Protein AF-A0A9E2PRX0-F1 (afdb_monomer_lite)

pLDDT: mean 79.44, std 22.35, range [35.25, 98.38]

Secondary structure (DSSP, 8-state):
-----------------------------PPP-EEEEEEEEEEEE-S--SS--TT-EEEEETTEE-TTS-S-S---HHHHHHHHHHHHHHHHS-TT-EEEEE-TTTTSEEEEEEEEEEEESS-SS--GGG-

Sequence (131 aa):
MAATGVAATAMGSNVLFGQDGSKQDKGIKRRPNMYSVVRITVKEIREYCPFYKSGDTFFIRQQCFDPTTATPKQFCMHSLNDIYETYMKVRKGPVGNKNIVGCIDKGIVQFEIQRLPDEEGPGWNRSPADH

Structure (mmCIF, N/CA/C/O backbone):
data_AF-A0A9E2PRX0-F1
#
_entry.id   AF-A0A9E2PRX0-F1
#
loop_
_atom_site.group_PDB
_atom_site.id
_atom_site.type_symbol
_atom_site.label_atom_id
_atom_site.label_alt_id
_atom_site.label_comp_id
_atom_site.label_asym_id
_atom_site.label_entity_id
_atom_site.label_seq_id
_atom_site.pdbx_PDB_ins_code
_atom_site.Cartn_x
_atom_site.Cartn_y
_atom_site.Cartn_z
_atom_site.occupancy
_atom_site.B_iso_or_equiv
_atom_site.auth_seq_id
_atom_site.auth_comp_id
_atom_site.auth_asym_id
_atom_site.auth_atom_id
_atom_site.pdbx_PDB_model_num
ATOM 1 N N . MET A 1 1 ? 91.200 -24.045 10.042 1.00 38.91 1 MET A N 1
ATOM 2 C CA . MET A 1 1 ? 90.890 -22.979 9.062 1.00 38.91 1 MET A CA 1
ATOM 3 C C . MET A 1 1 ? 89.444 -22.569 9.333 1.00 38.91 1 MET A C 1
ATOM 5 O O . MET A 1 1 ? 88.610 -23.458 9.353 1.00 38.91 1 MET A O 1
ATOM 9 N N . ALA A 1 2 ? 89.184 -21.412 9.956 1.00 36.44 2 ALA A N 1
ATOM 10 C CA . ALA A 1 2 ? 88.859 -20.131 9.292 1.00 36.44 2 ALA A CA 1
ATOM 11 C C . ALA A 1 2 ? 87.655 -20.285 8.325 1.00 36.44 2 ALA A C 1
ATOM 13 O O . ALA A 1 2 ? 87.706 -21.159 7.476 1.00 36.44 2 ALA A O 1
ATOM 14 N N . ALA A 1 3 ? 86.563 -19.517 8.356 1.00 38.53 3 ALA A N 1
ATOM 15 C CA . ALA A 1 3 ? 86.321 -18.204 8.938 1.00 38.53 3 ALA A CA 1
ATOM 16 C C . ALA A 1 3 ? 84.803 -17.917 9.102 1.00 38.53 3 ALA A C 1
ATOM 18 O O . ALA A 1 3 ? 83.963 -18.544 8.466 1.00 38.53 3 ALA A O 1
ATOM 19 N N . THR A 1 4 ? 84.526 -16.949 9.978 1.00 41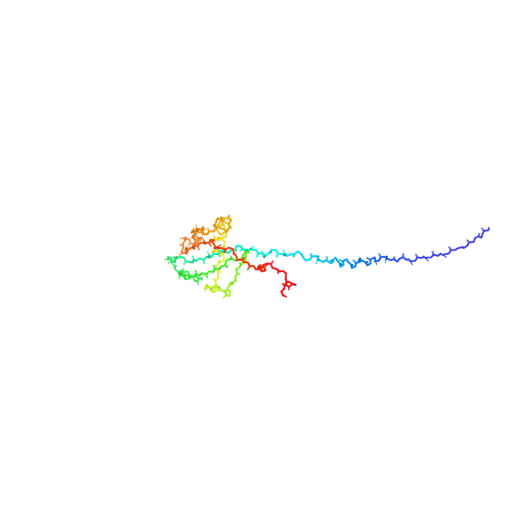.03 4 THR A N 1
ATOM 20 C CA . THR A 1 4 ? 83.460 -15.920 10.007 1.00 41.03 4 THR A CA 1
ATOM 21 C C . THR A 1 4 ? 82.416 -15.823 8.882 1.00 41.03 4 THR A C 1
ATOM 23 O O . THR A 1 4 ? 82.765 -15.875 7.708 1.00 41.03 4 THR A O 1
ATOM 26 N N . GLY A 1 5 ? 81.199 -15.382 9.243 1.00 36.91 5 GLY A N 1
ATOM 27 C CA . GLY A 1 5 ? 80.413 -14.503 8.361 1.00 36.91 5 GLY A CA 1
ATOM 28 C C . GLY A 1 5 ? 78.926 -14.359 8.702 1.00 36.91 5 GLY A C 1
ATOM 29 O O . GLY A 1 5 ? 78.130 -15.221 8.359 1.00 36.91 5 GLY A O 1
ATOM 30 N N . VAL A 1 6 ? 78.555 -13.245 9.339 1.00 46.75 6 VAL A N 1
ATOM 31 C CA . VAL A 1 6 ? 77.172 -12.769 9.540 1.00 46.75 6 VAL A CA 1
ATOM 32 C C . VAL A 1 6 ? 76.633 -12.183 8.230 1.00 46.75 6 VAL A C 1
ATOM 34 O O . VAL A 1 6 ? 77.358 -11.433 7.584 1.00 46.75 6 VAL A O 1
ATOM 37 N N . ALA A 1 7 ? 75.356 -12.403 7.900 1.00 44.62 7 ALA A N 1
ATOM 38 C CA . ALA A 1 7 ? 74.565 -11.428 7.139 1.00 44.62 7 ALA A CA 1
ATOM 39 C C . ALA A 1 7 ? 73.058 -11.654 7.348 1.00 44.62 7 ALA A C 1
ATOM 41 O O . ALA A 1 7 ? 72.486 -12.638 6.886 1.00 44.62 7 ALA A O 1
ATOM 42 N N . ALA A 1 8 ? 72.417 -10.712 8.039 1.00 44.44 8 ALA A N 1
ATOM 43 C CA . ALA A 1 8 ? 70.982 -10.498 7.950 1.00 44.44 8 ALA A CA 1
ATOM 44 C C . ALA A 1 8 ? 70.655 -9.870 6.587 1.00 44.44 8 ALA A C 1
ATOM 46 O O . ALA A 1 8 ? 71.376 -8.989 6.116 1.00 44.44 8 ALA A O 1
ATOM 47 N N . THR A 1 9 ? 69.545 -10.267 5.971 1.00 42.53 9 THR A N 1
ATOM 48 C CA . THR A 1 9 ? 68.940 -9.484 4.890 1.00 42.53 9 THR A CA 1
ATOM 49 C C . THR A 1 9 ? 67.431 -9.494 5.069 1.00 42.53 9 THR A C 1
ATOM 51 O O . THR A 1 9 ? 66.750 -10.479 4.800 1.00 42.53 9 THR A O 1
ATOM 54 N N . ALA A 1 10 ? 66.922 -8.377 5.579 1.00 43.00 10 ALA A N 1
ATOM 55 C CA . ALA A 1 10 ? 65.527 -8.006 5.467 1.00 43.00 10 ALA A CA 1
ATOM 56 C C . ALA A 1 10 ? 65.280 -7.514 4.038 1.00 43.00 10 ALA A C 1
ATOM 58 O O . ALA A 1 10 ? 65.915 -6.550 3.627 1.00 43.00 10 ALA A O 1
ATOM 59 N N . MET A 1 11 ? 64.361 -8.148 3.312 1.00 43.06 11 MET A N 1
ATOM 60 C CA . MET A 1 11 ? 63.635 -7.594 2.160 1.00 43.06 11 MET A CA 1
ATOM 61 C C . MET A 1 11 ? 62.287 -8.322 2.175 1.00 43.06 11 MET A C 1
ATOM 63 O O . MET A 1 11 ? 62.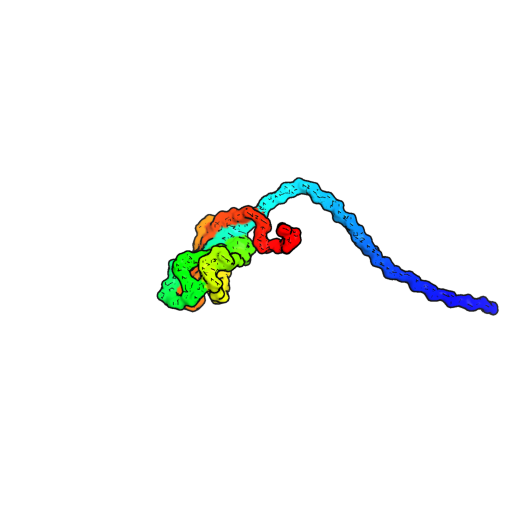243 -9.539 2.073 1.00 43.06 11 MET A O 1
ATOM 67 N N . GLY A 1 12 ? 61.174 -7.699 2.541 1.00 35.88 12 GLY A N 1
ATOM 68 C CA . GLY A 1 12 ? 60.583 -6.540 1.891 1.00 35.88 12 GLY A CA 1
ATOM 69 C C . GLY A 1 12 ? 59.255 -7.041 1.329 1.00 35.88 12 GLY A C 1
ATOM 70 O O . GLY A 1 12 ? 59.238 -7.758 0.333 1.00 35.88 12 GLY A O 1
ATOM 71 N N . SER A 1 13 ? 58.150 -6.759 2.023 1.00 39.16 13 SER A N 1
ATOM 72 C CA . SER A 1 13 ? 56.810 -7.110 1.555 1.00 39.16 13 SER A CA 1
ATOM 73 C C . SER A 1 13 ? 56.565 -6.429 0.213 1.00 39.16 13 SER A C 1
ATOM 75 O O . SER A 1 13 ? 56.395 -5.213 0.155 1.00 39.16 13 SER A O 1
ATOM 77 N N . ASN A 1 14 ? 56.534 -7.209 -0.866 1.00 36.47 14 ASN A N 1
ATOM 78 C CA . ASN A 1 14 ? 56.002 -6.756 -2.143 1.00 36.47 14 ASN A CA 1
ATOM 79 C C . ASN A 1 14 ? 54.491 -6.564 -1.981 1.00 36.47 14 ASN A C 1
ATOM 81 O O . ASN A 1 14 ? 53.699 -7.479 -2.203 1.00 36.47 14 ASN A O 1
ATOM 85 N N . VAL A 1 15 ? 54.090 -5.357 -1.585 1.00 39.25 15 VAL A N 1
ATOM 86 C CA . VAL A 1 15 ? 52.758 -4.841 -1.892 1.00 39.25 15 VAL A CA 1
ATOM 87 C C . VAL A 1 15 ? 52.755 -4.592 -3.396 1.00 39.25 15 VAL A C 1
ATOM 89 O O . VAL A 1 15 ? 53.187 -3.546 -3.876 1.00 39.25 15 VAL A O 1
ATOM 92 N N . LEU A 1 16 ? 52.333 -5.601 -4.156 1.00 40.38 16 LEU A N 1
ATOM 93 C CA . LEU A 1 16 ? 51.982 -5.418 -5.556 1.00 40.38 16 LEU A CA 1
ATOM 94 C C . LEU A 1 16 ? 50.742 -4.525 -5.592 1.00 40.38 16 LEU A C 1
ATOM 96 O O . LEU A 1 16 ? 49.632 -4.965 -5.296 1.00 40.38 16 LEU A O 1
ATOM 100 N N . PHE A 1 17 ? 50.968 -3.255 -5.929 1.00 36.97 17 PHE A N 1
ATOM 101 C CA . PHE A 1 17 ? 49.946 -2.338 -6.410 1.00 36.97 17 PHE A CA 1
ATOM 102 C C . PHE A 1 17 ? 49.198 -3.024 -7.558 1.00 36.97 17 PHE A C 1
ATOM 104 O O . PHE A 1 17 ? 49.731 -3.201 -8.656 1.00 36.97 17 PHE A O 1
ATOM 111 N N . GLY A 1 18 ? 47.977 -3.471 -7.266 1.00 35.25 18 GLY A N 1
ATOM 112 C CA . GLY A 1 18 ? 47.046 -3.985 -8.258 1.00 35.25 18 GLY A CA 1
ATOM 113 C C . GLY A 1 18 ? 46.711 -2.870 -9.237 1.00 35.25 18 GLY A C 1
ATOM 114 O O . GLY A 1 18 ? 46.173 -1.839 -8.850 1.00 35.25 18 GLY A O 1
ATOM 115 N N . GLN A 1 19 ? 47.106 -3.099 -10.483 1.00 36.38 19 GLN A N 1
ATOM 116 C CA . GLN A 1 19 ? 47.012 -2.196 -11.617 1.00 36.38 19 GLN A CA 1
ATOM 117 C C . GLN A 1 19 ? 45.594 -1.664 -11.845 1.00 36.38 19 GLN A C 1
ATOM 119 O O . GLN A 1 19 ? 44.616 -2.416 -11.837 1.00 36.38 19 GLN A O 1
ATOM 124 N N . ASP A 1 20 ? 45.546 -0.369 -12.155 1.00 43.25 20 ASP A N 1
ATOM 125 C CA . ASP A 1 20 ? 44.437 0.341 -12.781 1.00 43.25 20 ASP A CA 1
ATOM 126 C C . ASP A 1 20 ? 43.962 -0.389 -14.043 1.00 43.25 20 ASP A C 1
ATOM 128 O O . ASP A 1 20 ? 44.495 -0.239 -15.142 1.00 43.25 20 ASP A O 1
ATOM 132 N N . GLY A 1 21 ? 42.918 -1.196 -13.882 1.00 36.06 21 GLY A N 1
ATOM 133 C CA . GLY A 1 21 ? 42.165 -1.795 -14.973 1.00 36.06 21 GLY A CA 1
ATOM 134 C C . GLY A 1 21 ? 41.044 -0.870 -15.427 1.00 36.06 21 GLY A C 1
ATOM 135 O O . GLY A 1 21 ? 39.872 -1.212 -15.278 1.00 36.06 21 GLY A O 1
ATOM 136 N N . SER A 1 22 ? 41.382 0.292 -15.989 1.00 41.88 22 SER A N 1
ATOM 137 C CA . SER A 1 22 ? 40.434 1.152 -16.705 1.00 41.88 22 SER A CA 1
ATOM 138 C C . SER A 1 22 ? 39.995 0.465 -18.005 1.00 41.88 22 SER A C 1
ATOM 140 O O . SER A 1 22 ? 40.474 0.738 -19.105 1.00 41.88 22 SER A O 1
ATOM 142 N N . LYS A 1 23 ? 39.057 -0.482 -17.887 1.00 42.19 23 LYS A N 1
ATOM 143 C CA . LYS A 1 23 ? 38.322 -1.006 -19.038 1.00 42.19 23 LYS A CA 1
ATOM 144 C C . LYS A 1 23 ? 37.358 0.073 -19.519 1.00 42.19 23 LYS A C 1
ATOM 146 O O . LYS A 1 23 ? 36.383 0.391 -18.848 1.00 42.19 23 LYS A O 1
ATOM 151 N N . GLN A 1 24 ? 37.657 0.607 -20.700 1.00 40.47 24 GLN A N 1
ATOM 152 C CA . GLN A 1 24 ? 36.752 1.409 -21.515 1.00 40.47 24 GLN A CA 1
ATOM 153 C C . GLN A 1 24 ? 35.399 0.692 -21.642 1.00 40.47 24 GLN A C 1
ATOM 155 O O . GLN A 1 24 ? 35.296 -0.345 -22.305 1.00 40.47 24 GLN A O 1
ATOM 160 N N . ASP A 1 25 ? 34.373 1.242 -20.990 1.00 51.69 25 ASP A N 1
ATOM 161 C CA . ASP A 1 25 ? 32.988 0.796 -21.122 1.00 51.69 25 ASP A CA 1
ATOM 162 C C . ASP A 1 25 ? 32.510 1.196 -22.526 1.00 51.69 25 ASP A C 1
ATOM 164 O O . ASP A 1 25 ? 32.179 2.350 -22.810 1.00 51.69 25 ASP A O 1
ATOM 168 N N . LYS A 1 26 ? 32.591 0.245 -23.464 1.00 45.72 26 LYS A N 1
ATOM 169 C CA . LYS A 1 26 ? 32.005 0.382 -24.798 1.00 45.72 26 LYS A CA 1
ATOM 170 C C . LYS A 1 26 ? 30.520 0.632 -24.598 1.00 45.72 26 LYS A C 1
ATOM 172 O O . LYS A 1 26 ? 29.861 -0.218 -24.019 1.00 45.72 26 LYS A O 1
ATOM 177 N N . GLY A 1 27 ? 30.019 1.762 -25.098 1.00 51.44 27 GLY A N 1
ATOM 178 C CA . GLY A 1 27 ? 28.640 2.230 -24.950 1.00 51.44 27 GLY A CA 1
ATOM 179 C C . GLY A 1 27 ? 27.579 1.153 -25.178 1.00 51.44 27 GLY A C 1
ATOM 180 O O . GLY A 1 27 ? 27.020 1.019 -26.265 1.00 51.44 27 GLY A O 1
ATOM 181 N N . ILE A 1 28 ? 27.260 0.414 -24.119 1.00 56.16 28 ILE A N 1
ATOM 182 C CA . ILE A 1 28 ? 26.050 -0.378 -24.011 1.00 56.16 28 ILE A CA 1
ATOM 183 C C . ILE A 1 28 ? 24.963 0.649 -23.719 1.00 56.16 28 ILE A C 1
ATOM 185 O O . ILE A 1 28 ? 24.961 1.266 -22.654 1.00 56.16 28 ILE A O 1
ATOM 189 N N . LYS A 1 29 ? 24.032 0.853 -24.660 1.00 52.81 29 LYS A N 1
ATOM 190 C CA . LYS A 1 29 ? 22.759 1.522 -24.359 1.00 52.81 29 LYS A CA 1
ATOM 191 C C . LYS A 1 29 ? 22.084 0.716 -23.248 1.00 52.81 29 LYS A C 1
ATOM 193 O O . LYS A 1 29 ? 21.423 -0.287 -23.524 1.00 52.81 29 LYS A O 1
ATOM 198 N N . ARG A 1 30 ? 22.308 1.103 -21.987 1.00 60.66 30 ARG A N 1
ATOM 199 C CA . ARG A 1 30 ? 21.641 0.501 -20.833 1.00 60.66 30 ARG A CA 1
ATOM 200 C C . ARG A 1 30 ? 20.150 0.734 -21.039 1.00 60.66 30 ARG A C 1
ATOM 202 O O . ARG A 1 30 ? 19.719 1.874 -21.200 1.00 60.66 30 ARG A O 1
ATOM 209 N N . ARG A 1 31 ? 19.377 -0.351 -21.111 1.00 60.69 31 ARG A N 1
ATOM 210 C CA . ARG A 1 31 ? 17.916 -0.245 -21.112 1.00 60.69 31 ARG A CA 1
ATOM 211 C C . ARG A 1 31 ? 17.502 0.487 -19.829 1.00 60.69 31 ARG A C 1
ATOM 213 O O . ARG A 1 31 ? 18.140 0.250 -18.799 1.00 60.69 31 ARG A O 1
ATOM 220 N N . PRO A 1 32 ? 16.496 1.374 -19.877 1.00 67.19 32 PRO A N 1
ATOM 221 C CA . PRO A 1 32 ? 15.998 2.012 -18.668 1.00 67.19 32 PRO A CA 1
ATOM 222 C C . PRO A 1 32 ? 15.598 0.929 -17.661 1.00 67.19 32 PRO A C 1
ATOM 224 O O . PRO A 1 32 ? 14.952 -0.059 -18.018 1.00 67.19 32 PRO A O 1
ATOM 227 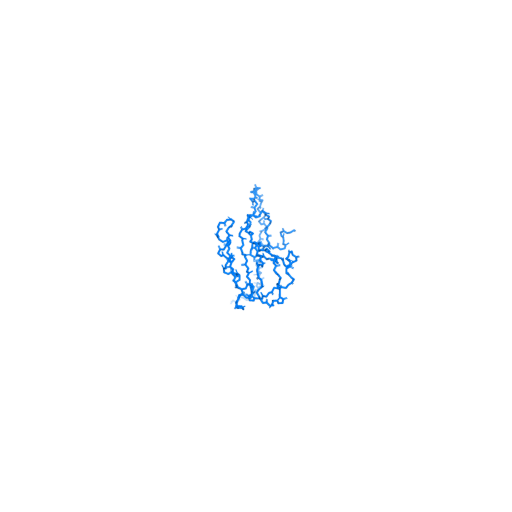N N . ASN A 1 33 ? 16.044 1.077 -16.412 1.00 79.62 33 ASN A N 1
ATOM 228 C CA . ASN A 1 33 ? 15.629 0.174 -15.347 1.00 79.62 33 ASN A CA 1
ATOM 229 C C . ASN A 1 33 ? 14.144 0.424 -15.088 1.00 79.62 33 ASN A C 1
ATOM 231 O O . ASN A 1 33 ? 13.752 1.512 -14.670 1.00 79.62 33 ASN A O 1
ATOM 235 N N . MET A 1 34 ? 13.326 -0.589 -15.353 1.00 88.25 34 MET A N 1
ATOM 236 C CA . MET A 1 34 ? 11.911 -0.572 -15.004 1.00 88.25 34 MET A CA 1
ATOM 237 C C . MET A 1 34 ? 11.735 -1.107 -13.588 1.00 88.25 34 MET A C 1
ATOM 239 O O . MET A 1 34 ? 12.390 -2.078 -13.193 1.00 88.25 34 MET A O 1
ATOM 243 N N . TYR A 1 35 ? 10.839 -0.498 -12.819 1.00 90.06 35 TYR A N 1
ATOM 244 C CA . TYR A 1 35 ? 10.511 -0.970 -11.482 1.00 90.06 35 TYR A CA 1
ATOM 245 C C . TYR A 1 35 ? 9.008 -0.989 -11.223 1.00 90.06 35 TYR A C 1
ATOM 247 O O . TYR A 1 35 ? 8.232 -0.185 -11.730 1.00 90.06 35 TYR A O 1
ATOM 255 N N . SER A 1 36 ? 8.612 -1.938 -10.375 1.00 92.94 36 SER A N 1
ATOM 256 C CA . SER A 1 36 ? 7.224 -2.137 -9.977 1.00 92.94 36 SER A CA 1
ATOM 257 C C . SER A 1 36 ? 6.715 -0.993 -9.113 1.00 92.94 36 SER A C 1
ATOM 259 O O . SER A 1 36 ? 7.368 -0.651 -8.117 1.00 92.94 36 SER A O 1
ATOM 261 N N . VAL A 1 37 ? 5.504 -0.530 -9.414 1.00 95.50 37 VAL A N 1
ATOM 262 C CA . VAL A 1 37 ? 4.777 0.465 -8.622 1.00 95.50 37 VAL A CA 1
ATOM 263 C C . VAL A 1 37 ? 3.510 -0.159 -8.054 1.00 95.50 37 VAL A C 1
ATOM 265 O O . VAL A 1 37 ? 2.683 -0.710 -8.780 1.00 95.50 37 VAL A O 1
ATOM 268 N N . VAL A 1 38 ? 3.336 -0.082 -6.739 1.00 97.31 38 VAL A N 1
ATOM 269 C CA . VAL A 1 38 ? 2.120 -0.536 -6.060 1.00 97.31 38 VAL A CA 1
ATOM 270 C C . VAL A 1 38 ? 1.527 0.624 -5.281 1.00 97.31 38 VAL A C 1
ATOM 272 O O . VAL A 1 38 ? 2.221 1.268 -4.496 1.00 97.31 38 VAL A O 1
ATOM 275 N N . ARG A 1 39 ? 0.238 0.883 -5.492 1.00 97.94 39 ARG A N 1
ATOM 276 C CA . ARG A 1 39 ? -0.528 1.861 -4.721 1.00 97.94 39 ARG A CA 1
ATOM 277 C C . ARG A 1 39 ? -1.264 1.154 -3.596 1.00 97.94 39 ARG A C 1
ATOM 279 O O . ARG A 1 39 ? -1.927 0.149 -3.842 1.00 97.94 39 ARG A O 1
ATOM 286 N N . ILE A 1 40 ? -1.175 1.710 -2.396 1.00 97.88 40 ILE A N 1
ATOM 287 C CA . ILE A 1 40 ? -1.949 1.286 -1.237 1.00 97.88 40 ILE A CA 1
ATOM 2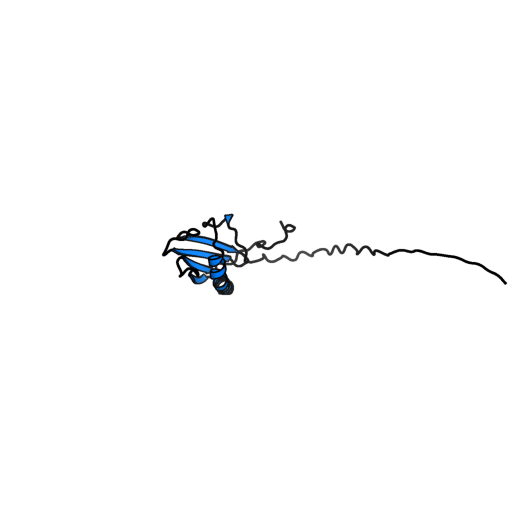88 C C . ILE A 1 40 ? -2.895 2.421 -0.885 1.00 97.88 40 ILE A C 1
ATOM 290 O O . ILE A 1 40 ? -2.453 3.554 -0.699 1.00 97.88 40 ILE A O 1
ATOM 294 N N . THR A 1 41 ? -4.184 2.113 -0.806 1.00 98.19 41 THR A N 1
ATOM 295 C CA . THR A 1 41 ? -5.235 3.071 -0.470 1.00 98.19 41 THR A CA 1
ATOM 296 C C . THR A 1 41 ? -6.048 2.552 0.704 1.00 98.19 41 THR A C 1
ATOM 298 O O . THR A 1 41 ? -6.532 1.423 0.683 1.00 98.19 41 THR A O 1
ATOM 301 N N . VAL A 1 42 ? -6.237 3.388 1.717 1.00 97.56 42 VAL A N 1
ATOM 302 C CA . VAL A 1 42 ? -7.147 3.136 2.831 1.00 97.56 42 VAL A CA 1
ATOM 303 C C . VAL A 1 42 ? -8.575 3.262 2.310 1.00 97.56 42 VAL A C 1
ATOM 305 O O . VAL A 1 42 ? -9.032 4.355 1.979 1.00 97.56 42 VAL A O 1
ATOM 308 N N . LYS A 1 43 ? -9.278 2.137 2.185 1.00 96.69 43 LYS A N 1
ATOM 309 C CA . LYS A 1 43 ? -10.645 2.094 1.650 1.00 96.69 43 LYS A CA 1
ATOM 310 C C . LYS A 1 43 ? -11.674 2.515 2.674 1.00 96.69 43 LYS A C 1
ATOM 312 O O . LYS A 1 43 ? -12.528 3.345 2.383 1.00 96.69 43 LYS A O 1
ATOM 317 N N . GLU A 1 44 ? -11.594 1.906 3.844 1.00 95.44 44 GLU A N 1
ATOM 318 C CA . GLU A 1 44 ? -12.586 2.043 4.895 1.00 95.44 44 GLU A CA 1
ATOM 319 C C . GLU A 1 44 ? -11.885 2.023 6.249 1.00 95.44 44 GLU A C 1
ATOM 321 O O . GLU A 1 44 ? -10.901 1.304 6.448 1.00 95.44 44 GLU A O 1
ATOM 326 N N . ILE A 1 45 ? -12.427 2.812 7.172 1.00 95.38 45 ILE A N 1
ATOM 327 C CA . ILE A 1 45 ? -12.099 2.791 8.588 1.00 95.38 45 ILE A CA 1
ATOM 328 C C . ILE A 1 45 ? -13.412 2.597 9.343 1.00 95.38 45 ILE A C 1
ATOM 330 O O . ILE A 1 45 ? -14.316 3.422 9.232 1.00 95.38 45 ILE A O 1
ATOM 334 N N . ARG A 1 46 ? -13.522 1.486 10.070 1.00 93.31 46 ARG A N 1
ATOM 335 C CA . ARG A 1 46 ? -14.739 1.074 10.784 1.00 93.31 46 ARG A CA 1
ATOM 336 C C . ARG A 1 46 ? -14.791 1.604 12.211 1.00 93.31 46 ARG A C 1
ATOM 338 O O . ARG A 1 46 ? -15.855 1.970 12.691 1.00 93.31 46 ARG A O 1
ATOM 345 N N . GLU A 1 47 ? -13.638 1.663 12.867 1.00 91.94 47 GLU A N 1
ATOM 346 C CA . GLU A 1 47 ? -13.468 2.222 14.212 1.00 91.94 47 GLU A CA 1
ATOM 347 C C . GLU A 1 47 ? -12.308 3.221 14.221 1.00 91.94 47 GLU A C 1
ATOM 349 O O . GLU A 1 47 ? -11.575 3.351 13.245 1.00 91.94 47 GLU A O 1
ATOM 354 N N . TYR A 1 48 ? -12.116 3.940 15.323 1.00 92.12 48 TYR A N 1
ATOM 355 C CA . TYR A 1 48 ? -11.048 4.930 15.420 1.00 92.12 48 TYR A CA 1
ATOM 356 C C . TYR A 1 48 ? -9.654 4.315 15.181 1.00 92.12 48 TYR A C 1
ATOM 358 O O . TYR A 1 48 ? -9.221 3.421 15.906 1.00 92.12 48 TYR A O 1
ATOM 366 N N . CYS A 1 49 ? -8.926 4.850 14.195 1.00 91.81 49 CYS A N 1
ATOM 367 C CA . CYS A 1 49 ? -7.513 4.568 13.965 1.00 91.81 49 CYS A CA 1
ATOM 368 C C . CYS A 1 49 ? -6.708 5.872 14.090 1.00 91.81 49 CYS A C 1
ATOM 370 O O . CYS A 1 49 ? -7.017 6.834 13.385 1.00 91.81 49 CYS A O 1
ATOM 372 N N . PRO A 1 50 ? -5.659 5.932 14.930 1.00 92.69 50 PRO A N 1
ATOM 373 C CA . PRO A 1 50 ? -4.873 7.154 15.093 1.00 92.69 50 PRO A CA 1
ATOM 374 C C . PRO A 1 50 ? -3.924 7.435 13.914 1.00 92.69 50 PRO A C 1
ATOM 376 O O . PRO A 1 50 ? -3.460 8.562 13.766 1.00 92.69 50 PRO A O 1
ATOM 379 N N . PHE A 1 51 ? -3.631 6.434 13.073 1.00 94.25 51 PHE A N 1
ATOM 380 C CA . PHE A 1 51 ? -2.606 6.526 12.023 1.00 94.25 51 PHE A CA 1
ATOM 381 C C . PHE A 1 51 ? -3.154 6.867 10.634 1.00 94.25 51 PHE A C 1
ATOM 383 O O . PHE A 1 51 ? -2.436 7.449 9.822 1.00 94.25 51 PHE A O 1
ATOM 390 N N . TYR A 1 52 ? -4.405 6.497 10.351 1.00 95.56 52 TYR A N 1
ATOM 391 C CA . TYR A 1 52 ? -4.971 6.519 9.002 1.00 95.56 52 TYR A CA 1
ATOM 392 C C . TYR A 1 52 ? -6.312 7.243 8.947 1.00 95.56 52 TYR A C 1
ATOM 394 O O . TYR A 1 52 ? -7.062 7.279 9.922 1.00 95.56 52 TYR A O 1
ATOM 402 N N . LYS A 1 53 ? -6.636 7.763 7.763 1.00 95.62 53 LYS A N 1
ATOM 403 C CA . LYS A 1 53 ? -7.948 8.295 7.384 1.00 95.62 53 LYS A CA 1
ATOM 404 C C . LYS A 1 53 ? -8.445 7.600 6.118 1.00 95.62 53 LYS A C 1
ATOM 406 O O . LYS A 1 53 ? -7.655 7.203 5.264 1.00 95.62 53 LYS A O 1
ATOM 411 N N . SER A 1 54 ? -9.759 7.463 5.968 1.00 96.44 54 SER A N 1
ATOM 412 C CA . SER A 1 54 ? -10.345 6.929 4.733 1.00 96.44 54 SER A CA 1
ATOM 413 C C . SER A 1 54 ? -9.913 7.765 3.526 1.00 96.44 54 SER A C 1
ATOM 415 O O . SER A 1 54 ? -9.973 8.993 3.561 1.00 96.44 54 SER A O 1
ATOM 417 N N . GLY A 1 55 ? -9.471 7.097 2.462 1.00 96.50 55 GLY A N 1
ATOM 418 C CA . GLY A 1 55 ? -8.908 7.720 1.264 1.00 96.50 55 GLY A CA 1
ATOM 419 C C . GLY A 1 55 ? -7.394 7.942 1.307 1.00 96.50 55 GLY A C 1
ATOM 420 O O . GLY A 1 55 ? -6.811 8.254 0.265 1.00 96.50 55 GLY A O 1
ATOM 421 N N . ASP A 1 56 ? -6.738 7.740 2.456 1.00 97.44 56 ASP A N 1
ATOM 422 C CA . ASP A 1 56 ? -5.287 7.879 2.545 1.00 97.44 56 ASP A CA 1
ATOM 423 C C . ASP A 1 56 ? -4.577 6.967 1.547 1.00 97.44 56 ASP A C 1
ATOM 425 O O . ASP A 1 56 ? -4.977 5.825 1.329 1.00 97.44 56 ASP A O 1
ATOM 429 N N . THR A 1 57 ? -3.520 7.471 0.920 1.00 97.56 57 THR A N 1
ATOM 430 C CA . THR A 1 57 ? -2.807 6.770 -0.139 1.00 97.56 57 THR A CA 1
ATOM 431 C C . THR A 1 57 ? -1.301 6.946 0.001 1.00 97.56 57 THR A C 1
ATOM 433 O O . THR A 1 57 ? -0.795 8.027 0.306 1.00 97.56 57 THR A O 1
ATOM 436 N N . PHE A 1 58 ? -0.574 5.866 -0.267 1.00 97.06 58 PHE A N 1
ATOM 437 C CA . PHE A 1 58 ? 0.876 5.870 -0.404 1.00 97.06 58 PHE A CA 1
ATOM 438 C C . PHE A 1 58 ? 1.319 4.845 -1.452 1.00 97.06 58 PHE A C 1
ATOM 440 O O . PHE A 1 58 ? 0.544 3.991 -1.892 1.00 97.06 58 PHE A O 1
ATOM 447 N N . PHE A 1 59 ? 2.573 4.956 -1.883 1.00 95.81 59 PHE A N 1
ATOM 448 C CA . PHE A 1 59 ? 3.111 4.177 -2.992 1.00 95.81 59 PHE A CA 1
ATOM 449 C C . PHE A 1 59 ? 4.363 3.426 -2.565 1.00 95.81 59 PHE A C 1
ATOM 451 O O . PHE A 1 59 ? 5.269 4.013 -1.978 1.00 95.81 59 PHE A O 1
ATOM 458 N N . ILE A 1 60 ? 4.429 2.148 -2.927 1.00 94.81 60 ILE A N 1
ATOM 459 C CA . ILE A 1 60 ? 5.642 1.342 -2.832 1.00 94.81 60 ILE A CA 1
ATOM 460 C C . ILE A 1 60 ? 6.235 1.225 -4.236 1.00 94.81 60 ILE A C 1
ATOM 462 O O . ILE A 1 60 ? 5.636 0.625 -5.132 1.00 94.81 60 ILE A O 1
ATOM 466 N N . ARG A 1 61 ? 7.428 1.790 -4.418 1.00 92.81 61 ARG A N 1
ATOM 467 C CA . ARG A 1 61 ? 8.233 1.741 -5.640 1.00 92.81 61 ARG A CA 1
ATOM 468 C C . ARG A 1 61 ? 9.470 0.906 -5.365 1.00 92.81 61 ARG A C 1
ATOM 470 O O . ARG A 1 61 ? 10.237 1.207 -4.462 1.00 92.81 61 ARG A O 1
ATOM 477 N N . GLN A 1 62 ? 9.658 -0.174 -6.120 1.00 88.69 62 GLN A N 1
ATOM 478 C CA . GLN A 1 62 ? 10.835 -1.043 -5.967 1.00 88.69 62 GLN A CA 1
ATOM 479 C C . GLN A 1 62 ? 11.076 -1.544 -4.520 1.00 88.69 62 GLN A C 1
ATOM 481 O O . GLN A 1 62 ? 12.212 -1.670 -4.083 1.00 88.69 62 GLN A O 1
ATOM 486 N N . GLN A 1 63 ? 10.012 -1.882 -3.780 1.00 88.94 63 GLN A N 1
ATOM 487 C CA . GLN A 1 63 ? 10.073 -2.275 -2.355 1.00 88.94 63 GLN A CA 1
ATOM 488 C C . GLN A 1 63 ? 10.477 -1.168 -1.371 1.00 88.94 63 GLN A C 1
ATOM 490 O O . GLN A 1 63 ? 10.584 -1.433 -0.178 1.00 88.94 63 GLN A O 1
ATOM 495 N N . CYS A 1 64 ? 10.631 0.063 -1.840 1.00 89.25 64 CYS A N 1
ATOM 496 C CA . CYS A 1 64 ? 10.814 1.246 -1.014 1.00 89.25 64 CYS A CA 1
ATOM 497 C C . CYS A 1 64 ? 9.520 2.065 -1.031 1.00 89.25 64 CYS A C 1
ATOM 499 O O . CYS A 1 64 ? 8.776 2.042 -2.012 1.00 89.25 64 CYS A O 1
ATOM 501 N N . PHE A 1 65 ? 9.236 2.803 0.034 1.00 90.06 65 PHE A N 1
ATOM 502 C CA . PHE A 1 65 ? 8.189 3.819 0.016 1.00 90.06 65 PHE A CA 1
ATOM 503 C C . PHE A 1 65 ? 8.736 5.114 0.592 1.00 90.06 65 PHE A C 1
ATOM 505 O O . PHE A 1 65 ? 9.633 5.095 1.433 1.00 90.06 65 PHE A O 1
ATOM 512 N N . ASP A 1 66 ? 8.183 6.225 0.125 1.00 90.06 66 ASP A N 1
ATOM 513 C CA . ASP A 1 66 ? 8.557 7.553 0.583 1.00 90.06 66 ASP A CA 1
ATOM 514 C C . ASP A 1 66 ? 7.422 8.157 1.413 1.00 90.06 66 ASP A C 1
ATOM 516 O O . ASP A 1 66 ? 6.387 8.533 0.842 1.00 90.06 66 ASP A O 1
ATOM 520 N N . PRO A 1 67 ? 7.589 8.277 2.740 1.00 90.25 67 PRO A N 1
ATOM 521 C CA . PRO A 1 67 ? 6.574 8.869 3.598 1.00 90.25 67 PRO A CA 1
ATOM 522 C C . PRO A 1 67 ? 6.332 10.356 3.293 1.00 90.25 67 PRO A C 1
ATOM 524 O O . PRO A 1 67 ? 5.272 10.871 3.640 1.00 90.25 67 PRO A O 1
ATOM 527 N N . THR A 1 68 ? 7.255 11.059 2.625 1.00 90.50 68 THR A N 1
ATOM 528 C CA . THR A 1 68 ? 7.070 12.480 2.282 1.00 90.50 68 THR A CA 1
ATOM 529 C C . THR A 1 68 ? 6.010 12.683 1.197 1.00 90.50 68 THR A C 1
ATOM 531 O O . THR A 1 68 ? 5.290 13.681 1.215 1.00 90.50 68 THR A O 1
ATOM 534 N N . THR A 1 69 ? 5.859 11.701 0.302 1.00 90.38 69 THR A N 1
ATOM 535 C CA . THR A 1 69 ? 4.860 11.699 -0.783 1.00 90.38 69 THR A CA 1
ATOM 536 C C . THR A 1 69 ? 3.533 11.051 -0.387 1.00 90.38 69 THR A C 1
ATOM 538 O O . THR A 1 69 ? 2.574 11.065 -1.159 1.00 90.38 69 THR A O 1
ATOM 541 N N . ALA A 1 70 ? 3.472 10.466 0.808 1.00 95.50 70 ALA A N 1
ATOM 542 C CA . ALA A 1 70 ? 2.286 9.818 1.334 1.00 95.50 70 ALA A CA 1
ATOM 543 C C . ALA A 1 70 ? 1.303 10.836 1.932 1.00 95.50 70 ALA A C 1
ATOM 545 O O . ALA A 1 70 ? 1.694 11.864 2.500 1.00 95.50 70 ALA A O 1
ATOM 546 N N . THR A 1 71 ? 0.009 10.527 1.847 1.00 96.94 71 THR A N 1
ATOM 547 C CA . THR A 1 71 ? -1.006 11.284 2.589 1.00 96.94 71 THR A CA 1
ATOM 548 C C . THR A 1 71 ? -0.993 10.981 4.096 1.00 96.94 71 THR A C 1
ATOM 550 O O . THR A 1 71 ? -1.022 11.955 4.857 1.00 96.94 71 THR A O 1
ATOM 553 N N . PRO A 1 72 ? -0.864 9.718 4.579 1.00 94.62 72 PRO A N 1
ATOM 554 C CA . PRO A 1 72 ? -0.685 9.475 6.006 1.00 94.62 72 PRO A CA 1
ATOM 555 C C . PRO A 1 72 ? 0.690 9.973 6.463 1.00 94.62 72 PRO A C 1
ATOM 557 O O . PRO A 1 72 ? 1.703 9.762 5.797 1.00 94.62 72 PRO A O 1
ATOM 560 N N . LYS A 1 73 ? 0.730 10.640 7.621 1.00 90.88 73 LYS A N 1
ATOM 561 C CA . LYS A 1 73 ? 1.974 11.175 8.214 1.00 90.88 73 LYS A CA 1
ATOM 562 C C . LYS A 1 73 ? 2.671 10.202 9.151 1.00 90.88 73 LYS A C 1
ATOM 564 O O . LYS A 1 73 ? 3.841 10.388 9.470 1.00 90.88 73 LYS A O 1
ATOM 569 N N . GLN A 1 74 ? 1.951 9.184 9.596 1.00 91.69 74 GLN A N 1
ATOM 570 C CA . GLN A 1 74 ? 2.452 8.136 10.467 1.00 91.69 74 GLN A CA 1
ATOM 571 C C . GLN A 1 74 ? 1.978 6.791 9.930 1.00 91.69 74 GLN A C 1
ATOM 573 O O . GLN A 1 74 ? 0.921 6.693 9.310 1.00 91.69 74 GLN A O 1
ATOM 578 N N . PHE A 1 75 ? 2.773 5.757 10.170 1.00 93.88 75 PHE A N 1
ATOM 579 C CA . PHE A 1 75 ? 2.485 4.401 9.730 1.00 93.88 75 PHE A CA 1
ATOM 580 C C . PHE A 1 75 ? 2.523 3.486 10.943 1.00 93.88 75 PHE A C 1
ATOM 582 O O . PHE A 1 75 ? 3.459 3.547 11.740 1.00 93.88 75 PHE A O 1
ATOM 589 N N . CYS A 1 76 ? 1.507 2.640 11.081 1.00 93.25 76 CYS A N 1
ATOM 590 C CA . CYS A 1 76 ? 1.516 1.607 12.102 1.00 93.25 76 CYS A CA 1
ATOM 591 C C . CYS A 1 76 ? 2.400 0.445 11.632 1.00 93.25 76 CYS A C 1
ATOM 593 O O . CYS A 1 76 ? 2.329 0.016 10.481 1.00 93.25 76 CYS A O 1
ATOM 595 N N . MET A 1 77 ? 3.236 -0.091 12.518 1.00 94.38 77 MET A N 1
ATOM 596 C CA . MET A 1 77 ? 4.078 -1.238 12.166 1.00 94.38 77 MET A CA 1
ATOM 597 C C . MET A 1 77 ? 3.249 -2.503 11.908 1.00 94.38 77 MET A C 1
ATOM 599 O O . MET A 1 77 ? 3.612 -3.289 11.036 1.00 94.38 77 MET A O 1
ATOM 603 N N . HIS A 1 78 ? 2.115 -2.672 12.600 1.00 93.38 78 HIS A N 1
ATOM 604 C CA . HIS A 1 78 ? 1.199 -3.788 12.352 1.00 93.38 78 HIS A CA 1
ATOM 605 C C . HIS A 1 78 ? 0.621 -3.730 10.942 1.00 93.38 78 HIS A C 1
ATOM 607 O O . HIS A 1 78 ? 0.759 -4.690 10.196 1.00 93.38 78 HIS A O 1
ATOM 613 N N . SER A 1 79 ? 0.083 -2.582 10.522 1.00 93.62 79 SER A N 1
ATOM 614 C CA . SER A 1 79 ? -0.483 -2.457 9.176 1.00 93.62 79 SER A CA 1
ATOM 615 C C . SER A 1 79 ? 0.568 -2.670 8.090 1.00 93.62 79 SER A C 1
ATOM 617 O O . SER A 1 79 ? 0.265 -3.310 7.090 1.00 93.62 79 SER A O 1
ATOM 619 N N . LEU A 1 80 ? 1.806 -2.189 8.271 1.00 94.56 80 LEU A N 1
ATOM 620 C CA . LEU A 1 80 ? 2.894 -2.454 7.322 1.00 94.56 80 LEU A CA 1
ATOM 621 C C . LEU A 1 80 ? 3.228 -3.949 7.217 1.00 94.56 80 LEU A C 1
ATOM 623 O O . LEU A 1 80 ? 3.484 -4.438 6.116 1.00 94.56 80 LEU A O 1
ATOM 627 N N . ASN A 1 81 ? 3.197 -4.674 8.335 1.00 95.12 81 ASN A N 1
ATOM 628 C CA . ASN A 1 81 ? 3.355 -6.123 8.343 1.00 95.12 81 ASN A CA 1
ATOM 629 C C . ASN A 1 81 ? 2.172 -6.825 7.648 1.00 95.12 81 ASN A C 1
ATOM 631 O O . ASN A 1 81 ? 2.381 -7.660 6.770 1.00 95.12 81 ASN A O 1
ATOM 635 N N . ASP A 1 82 ? 0.940 -6.427 7.966 1.00 94.56 82 ASP A N 1
ATOM 636 C CA . ASP A 1 82 ? -0.288 -7.033 7.438 1.00 94.56 82 ASP A CA 1
ATOM 637 C C . ASP A 1 82 ? -0.410 -6.872 5.918 1.00 94.56 82 ASP A C 1
ATOM 639 O O . ASP A 1 82 ? -0.807 -7.795 5.200 1.00 94.56 82 ASP A O 1
ATOM 643 N N . ILE A 1 83 ? -0.031 -5.703 5.390 1.00 96.00 83 ILE A N 1
ATOM 644 C CA . ILE A 1 83 ? -0.065 -5.471 3.946 1.00 96.00 83 ILE A CA 1
ATOM 645 C C . ILE A 1 83 ? 1.050 -6.212 3.210 1.00 96.00 83 ILE A C 1
ATOM 647 O O . ILE A 1 83 ? 0.900 -6.431 2.010 1.00 96.00 83 ILE A O 1
ATOM 651 N N . TYR A 1 84 ? 2.156 -6.587 3.867 1.00 95.25 84 TYR A N 1
ATOM 652 C CA . TYR A 1 84 ? 3.384 -7.011 3.188 1.00 95.25 84 TYR A CA 1
ATOM 653 C C . TYR A 1 84 ? 3.189 -8.257 2.318 1.00 95.25 84 TYR A C 1
ATOM 655 O O . TYR A 1 84 ? 3.562 -8.253 1.141 1.00 95.25 84 TYR A O 1
ATOM 663 N N . GLU A 1 85 ? 2.561 -9.312 2.841 1.00 95.56 85 GLU A N 1
ATOM 664 C CA . GLU A 1 85 ? 2.325 -10.531 2.058 1.00 95.56 85 GLU A CA 1
ATOM 665 C C . GLU A 1 85 ? 1.417 -10.272 0.853 1.00 95.56 85 GLU A C 1
ATOM 667 O O . GLU A 1 85 ? 1.675 -10.742 -0.262 1.00 95.56 85 GLU A O 1
ATOM 672 N N . THR A 1 86 ? 0.353 -9.500 1.066 1.00 96.25 86 THR A N 1
ATOM 673 C CA . THR A 1 86 ? -0.610 -9.151 0.020 1.00 96.25 86 THR A CA 1
ATOM 674 C C . THR A 1 86 ? 0.040 -8.264 -1.037 1.00 96.25 86 THR A C 1
ATOM 676 O O . THR A 1 86 ? -0.109 -8.520 -2.232 1.00 96.25 86 THR A O 1
ATOM 679 N N . TYR A 1 87 ? 0.839 -7.287 -0.616 1.00 96.50 87 TYR A N 1
ATOM 680 C CA . TYR A 1 87 ? 1.698 -6.485 -1.478 1.00 96.50 87 TYR A CA 1
ATOM 681 C C . TYR A 1 87 ? 2.627 -7.365 -2.315 1.00 96.50 87 TYR A C 1
ATOM 683 O O . TYR A 1 87 ? 2.682 -7.192 -3.530 1.00 96.50 87 TYR A O 1
ATOM 691 N N . MET A 1 88 ? 3.308 -8.343 -1.715 1.00 96.25 88 MET A N 1
ATOM 692 C CA . MET A 1 88 ? 4.217 -9.231 -2.441 1.00 96.25 88 MET A CA 1
AT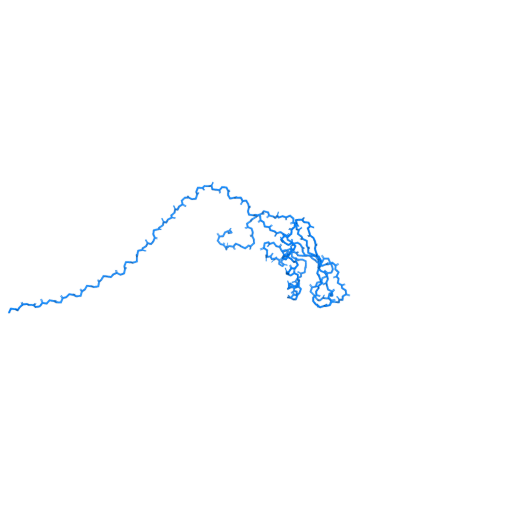OM 693 C C . MET A 1 88 ? 3.487 -10.070 -3.494 1.00 96.25 88 MET A C 1
ATOM 695 O O . MET A 1 88 ? 4.011 -10.252 -4.597 1.00 96.25 88 MET A O 1
ATOM 699 N N . LYS A 1 89 ? 2.268 -10.535 -3.196 1.00 96.19 89 LYS A N 1
ATOM 700 C CA . LYS A 1 89 ? 1.403 -11.239 -4.157 1.00 96.19 89 LYS A CA 1
ATOM 701 C C . LYS A 1 89 ? 0.960 -10.313 -5.295 1.00 96.19 89 LYS A C 1
ATOM 703 O O . LYS A 1 89 ? 1.164 -10.645 -6.460 1.00 96.19 89 LYS A O 1
ATOM 708 N N . VAL A 1 90 ? 0.433 -9.127 -4.978 1.00 96.75 90 VAL A N 1
ATOM 709 C CA . VAL A 1 90 ? -0.019 -8.130 -5.970 1.00 96.75 90 VAL A CA 1
ATOM 710 C C . VAL A 1 90 ? 1.142 -7.660 -6.850 1.00 96.75 90 VAL A C 1
ATOM 712 O O . VAL A 1 90 ? 1.002 -7.559 -8.065 1.00 96.75 90 VAL A O 1
ATOM 715 N N . ARG A 1 91 ? 2.326 -7.456 -6.267 1.00 95.19 91 ARG A N 1
ATOM 716 C CA . ARG A 1 91 ? 3.547 -7.085 -6.986 1.00 95.19 91 ARG A CA 1
ATOM 717 C C . ARG A 1 91 ? 4.050 -8.184 -7.932 1.00 95.19 91 ARG A C 1
ATOM 719 O O . ARG A 1 91 ? 4.702 -7.881 -8.923 1.00 95.19 91 ARG A O 1
ATOM 726 N N . LYS A 1 92 ? 3.817 -9.461 -7.660 1.00 93.88 92 LYS A N 1
ATOM 727 C CA . LYS A 1 92 ? 4.212 -10.526 -8.602 1.00 93.88 92 LYS A CA 1
ATOM 728 C C . LYS A 1 92 ? 3.133 -10.812 -9.650 1.00 93.88 92 LYS A C 1
ATOM 730 O O . LYS A 1 92 ? 3.407 -11.510 -10.618 1.00 93.88 92 LYS A O 1
ATOM 735 N N . GLY A 1 93 ? 1.926 -10.289 -9.445 1.00 93.69 93 GLY A N 1
ATOM 736 C CA . GLY A 1 93 ? 0.795 -10.448 -10.347 1.00 93.69 93 GLY A CA 1
ATOM 737 C C . GLY A 1 93 ? 0.796 -9.481 -11.538 1.00 93.69 93 GLY A C 1
ATOM 738 O O . GLY A 1 93 ? 1.688 -8.638 -11.669 1.00 93.69 93 GLY A O 1
ATOM 739 N N . PRO A 1 94 ? -0.227 -9.590 -12.405 1.00 95.81 94 PRO A N 1
ATOM 740 C CA . PRO A 1 94 ? -0.384 -8.723 -13.566 1.00 95.81 94 PRO A CA 1
ATOM 741 C C . PRO A 1 94 ? -0.696 -7.274 -13.170 1.00 95.81 94 PRO A C 1
ATOM 743 O O . PRO A 1 94 ? -1.270 -6.997 -12.111 1.00 95.81 94 PRO A O 1
ATOM 746 N N . VAL A 1 95 ? -0.350 -6.337 -14.055 1.00 96.31 95 VAL A N 1
ATOM 747 C CA . VAL A 1 95 ? -0.702 -4.920 -13.895 1.00 96.31 95 VAL A CA 1
ATOM 748 C C . VAL A 1 95 ? -2.218 -4.749 -13.864 1.00 96.31 95 VAL A C 1
ATOM 750 O O . VAL A 1 95 ? -2.942 -5.385 -14.623 1.00 96.31 95 VAL A O 1
ATOM 753 N N . GLY A 1 96 ? -2.699 -3.903 -12.952 1.00 94.56 96 GLY A N 1
ATOM 754 C CA . GLY A 1 96 ? -4.122 -3.692 -12.704 1.00 94.56 96 GLY A CA 1
ATOM 755 C C . GLY A 1 96 ? -4.715 -4.612 -11.639 1.00 94.56 96 GLY A C 1
ATOM 756 O O . GLY A 1 96 ? -5.810 -4.317 -11.161 1.00 94.56 96 GLY A O 1
ATOM 757 N N . ASN A 1 97 ? -4.002 -5.665 -11.212 1.00 95.44 97 ASN A N 1
ATOM 758 C CA . ASN A 1 97 ? -4.474 -6.540 -10.143 1.00 95.44 97 ASN A CA 1
ATOM 759 C C . ASN A 1 97 ? -4.669 -5.763 -8.833 1.00 95.44 97 ASN A C 1
ATOM 761 O O . ASN A 1 97 ? -3.884 -4.865 -8.502 1.00 95.44 97 ASN A O 1
ATOM 765 N N . LYS A 1 98 ? -5.710 -6.134 -8.089 1.00 96.75 98 LYS A N 1
ATOM 766 C CA . LYS A 1 98 ? -6.107 -5.519 -6.825 1.00 96.75 98 LYS A CA 1
ATOM 767 C C . LYS A 1 98 ? -6.380 -6.589 -5.790 1.00 96.75 98 LYS A C 1
ATOM 769 O O . LYS A 1 98 ? -6.925 -7.639 -6.112 1.00 96.75 98 LYS A O 1
ATOM 774 N N . ASN A 1 99 ? -6.053 -6.291 -4.544 1.00 97.75 99 ASN A N 1
ATOM 775 C CA . ASN A 1 99 ? -6.466 -7.114 -3.424 1.00 97.75 99 ASN A CA 1
ATOM 776 C C . ASN A 1 99 ? -6.779 -6.244 -2.206 1.00 97.75 99 ASN A C 1
ATOM 778 O O . ASN A 1 99 ? -6.280 -5.122 -2.107 1.00 97.75 99 ASN A O 1
ATOM 782 N N . ILE A 1 100 ? -7.608 -6.757 -1.303 1.00 96.81 100 ILE A N 1
ATOM 783 C CA . ILE A 1 100 ? -8.010 -6.060 -0.082 1.00 96.81 100 ILE A CA 1
ATOM 784 C C . ILE A 1 100 ? -7.478 -6.833 1.117 1.00 96.81 100 ILE A C 1
ATOM 786 O O . ILE A 1 100 ? -7.571 -8.057 1.169 1.00 96.81 100 ILE A O 1
ATOM 790 N N . VAL A 1 101 ? -6.925 -6.109 2.084 1.00 96.69 101 VAL A N 1
ATOM 791 C CA . VAL A 1 101 ? -6.450 -6.667 3.349 1.00 96.69 101 VAL A CA 1
ATOM 792 C C . VAL A 1 101 ? -6.924 -5.797 4.506 1.00 96.69 101 VAL A C 1
ATOM 794 O O . VAL A 1 101 ? -6.959 -4.572 4.401 1.00 96.69 101 VAL A O 1
ATOM 797 N N . GLY A 1 102 ? -7.338 -6.436 5.596 1.00 95.00 102 GLY A N 1
ATOM 798 C CA . GLY A 1 102 ? -7.695 -5.758 6.837 1.00 95.00 102 GLY A CA 1
ATOM 799 C C . GLY A 1 102 ? -6.508 -5.695 7.794 1.00 95.00 102 GLY A C 1
ATOM 800 O O . GLY A 1 102 ? -5.663 -6.585 7.783 1.00 95.00 102 GLY A O 1
ATOM 801 N N . CYS A 1 103 ? -6.474 -4.665 8.634 1.00 92.94 103 CYS A N 1
ATOM 802 C CA . CYS A 1 103 ? -5.576 -4.602 9.787 1.00 92.94 103 CYS A CA 1
ATOM 803 C C . CYS A 1 103 ? -5.811 -5.792 10.736 1.00 92.94 103 CYS A C 1
ATOM 805 O O . CYS A 1 103 ? -6.957 -6.201 10.942 1.00 92.94 103 CYS A O 1
ATOM 807 N N . ILE A 1 104 ? -4.753 -6.292 11.373 1.00 91.75 104 ILE A N 1
ATOM 808 C CA . ILE A 1 104 ? -4.808 -7.346 12.395 1.00 91.75 104 ILE A CA 1
ATOM 809 C C . ILE A 1 104 ? -5.669 -6.965 13.604 1.00 91.75 104 ILE A C 1
ATOM 811 O O . ILE A 1 104 ? -6.275 -7.833 14.234 1.00 91.75 104 ILE A O 1
ATOM 815 N N . ASP A 1 105 ? -5.800 -5.665 13.879 1.00 87.25 105 ASP A N 1
ATOM 816 C CA . ASP A 1 105 ? -6.693 -5.113 14.894 1.00 87.25 105 ASP A CA 1
ATOM 817 C C . ASP A 1 105 ? -8.153 -5.216 14.417 1.00 87.25 105 ASP A C 1
ATOM 819 O O . ASP A 1 105 ? -8.796 -4.221 14.101 1.00 87.25 105 ASP A O 1
ATOM 823 N N . LYS A 1 106 ? -8.672 -6.445 14.284 1.00 86.69 106 LYS A N 1
ATOM 824 C CA . LYS A 1 106 ? -10.059 -6.785 13.900 1.00 86.69 106 LYS A CA 1
ATOM 825 C C . LYS A 1 106 ? -10.547 -6.168 12.581 1.00 86.69 106 LYS A C 1
ATOM 827 O O . LYS A 1 106 ? -11.750 -6.027 12.365 1.00 86.69 106 LYS A O 1
ATOM 832 N N . GLY A 1 107 ? -9.638 -5.801 11.681 1.00 86.25 107 GLY A N 1
ATOM 833 C CA . GLY A 1 107 ? -9.989 -5.156 10.421 1.00 86.25 107 GLY A CA 1
ATOM 834 C C . GLY A 1 107 ? -10.570 -3.752 10.594 1.00 86.25 107 GLY A C 1
ATOM 835 O O . GLY A 1 107 ? -11.367 -3.339 9.753 1.00 86.25 107 GLY A O 1
ATOM 836 N N . ILE A 1 108 ? -10.181 -3.021 11.652 1.00 92.25 108 ILE A N 1
ATOM 837 C CA . ILE A 1 108 ? -10.571 -1.613 11.863 1.00 92.25 108 ILE A CA 1
ATOM 838 C C . ILE A 1 108 ? -10.288 -0.772 10.615 1.00 92.25 108 ILE A C 1
ATOM 840 O O . ILE A 1 108 ? -11.086 0.093 10.264 1.00 92.25 108 ILE A O 1
ATOM 844 N N . VAL A 1 109 ? -9.177 -1.049 9.929 1.00 95.12 109 VAL A N 1
ATOM 845 C CA . VAL A 1 109 ? -8.796 -0.408 8.668 1.00 95.12 109 VAL A CA 1
ATOM 846 C C . VAL A 1 109 ? -8.742 -1.451 7.560 1.00 95.12 109 VAL A C 1
ATOM 848 O O . VAL A 1 109 ? -8.171 -2.526 7.754 1.00 95.12 109 VAL A O 1
ATOM 851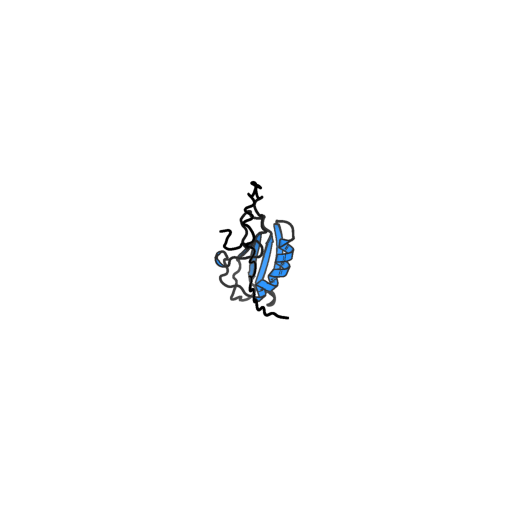 N N . GLN A 1 110 ? -9.291 -1.120 6.391 1.00 97.00 110 GLN A N 1
ATOM 852 C CA . GLN A 1 110 ? -9.133 -1.900 5.165 1.00 97.00 110 GLN A CA 1
ATOM 853 C C . GLN A 1 110 ? -8.248 -1.175 4.156 1.00 97.00 110 GLN A C 1
ATOM 855 O O . GLN A 1 110 ? -8.479 -0.011 3.822 1.00 97.00 110 GLN A O 1
ATOM 860 N N . PHE A 1 111 ? -7.274 -1.895 3.612 1.00 97.75 111 PHE A N 1
ATOM 861 C CA . PHE A 1 111 ? -6.348 -1.415 2.598 1.00 97.75 111 PHE A CA 1
ATOM 862 C C . PHE A 1 111 ? -6.647 -2.097 1.262 1.00 97.75 111 PHE A C 1
ATOM 864 O O . PHE A 1 111 ? -6.659 -3.323 1.177 1.00 97.75 111 PHE A O 1
ATOM 871 N N . GLU A 1 112 ? -6.848 -1.316 0.202 1.00 98.38 112 GLU A N 1
ATOM 872 C CA . GLU A 1 112 ? -6.776 -1.797 -1.179 1.00 98.38 112 GLU A CA 1
ATOM 873 C C . GLU A 1 112 ? -5.342 -1.645 -1.676 1.00 98.38 112 GLU A C 1
ATOM 875 O O . GLU A 1 112 ? -4.762 -0.561 -1.631 1.00 98.38 112 GLU A O 1
ATOM 880 N N . ILE A 1 113 ? -4.784 -2.734 -2.185 1.00 98.12 113 ILE A N 1
ATOM 881 C CA . ILE A 1 113 ? -3.434 -2.801 -2.726 1.00 98.12 113 ILE A CA 1
ATOM 882 C C . ILE A 1 113 ? -3.553 -3.085 -4.218 1.00 98.12 113 ILE A C 1
ATOM 884 O O . ILE A 1 113 ? -4.097 -4.115 -4.612 1.00 98.12 113 ILE A O 1
ATOM 888 N N . GLN A 1 114 ? -3.042 -2.180 -5.051 1.00 98.25 114 GLN A N 1
ATOM 889 C CA . GLN A 1 114 ? -3.169 -2.242 -6.505 1.00 98.25 114 GLN A CA 1
ATOM 890 C C . GLN A 1 114 ? -1.809 -2.193 -7.201 1.00 98.25 114 GLN A C 1
ATOM 892 O O . GLN A 1 114 ? -1.026 -1.269 -6.970 1.00 98.25 114 GLN A O 1
ATOM 897 N N . ARG A 1 115 ? -1.565 -3.115 -8.142 1.00 97.62 115 ARG A N 1
ATOM 898 C CA . ARG A 1 115 ? -0.415 -3.028 -9.052 1.00 97.62 115 ARG A CA 1
ATOM 899 C C . ARG A 1 115 ? -0.687 -2.005 -10.155 1.00 97.62 115 ARG A C 1
ATOM 901 O O . ARG A 1 115 ? -1.641 -2.154 -10.920 1.00 97.62 115 ARG A O 1
ATOM 908 N N . LEU A 1 116 ? 0.166 -0.990 -10.242 1.00 97.12 116 LEU A N 1
ATOM 909 C CA . LEU A 1 116 ? 0.179 0.011 -11.306 1.00 97.12 116 LEU A CA 1
ATOM 910 C C . LEU A 1 116 ? 1.191 -0.364 -12.407 1.00 97.12 116 LEU A C 1
ATOM 912 O O . LEU A 1 116 ? 1.978 -1.297 -12.209 1.00 97.12 116 LEU A O 1
ATOM 916 N N . PRO A 1 117 ? 1.150 0.310 -13.575 1.00 96.38 117 PRO A N 1
ATOM 917 C CA . PRO A 1 117 ? 2.189 0.177 -14.589 1.00 96.38 117 PRO A CA 1
ATOM 918 C C . PRO A 1 117 ? 3.576 0.455 -14.012 1.00 96.38 117 PRO A C 1
ATOM 920 O O . PRO A 1 117 ? 3.725 1.246 -13.080 1.00 96.38 117 PRO A O 1
ATOM 923 N N . ASP A 1 118 ? 4.575 -0.220 -14.565 1.00 93.56 118 ASP A N 1
ATOM 924 C CA . ASP A 1 118 ? 5.956 -0.054 -14.134 1.00 93.56 118 ASP A CA 1
ATOM 925 C C . ASP A 1 118 ? 6.488 1.310 -14.577 1.00 93.56 118 ASP A C 1
ATOM 927 O O . ASP A 1 118 ? 6.176 1.792 -15.666 1.00 93.56 118 ASP A O 1
ATOM 931 N N . GLU A 1 119 ? 7.290 1.927 -13.716 1.00 91.50 119 GLU A N 1
ATOM 932 C CA . GLU A 1 119 ? 7.925 3.215 -13.981 1.00 91.50 119 GLU A CA 1
ATOM 933 C C . GLU A 1 119 ? 9.368 2.984 -14.448 1.00 91.50 119 GLU A C 1
ATOM 935 O O . GLU A 1 119 ? 10.065 2.083 -13.968 1.00 91.50 119 GLU A O 1
ATOM 940 N N . GLU A 1 120 ? 9.819 3.804 -15.394 1.00 88.38 120 GLU A N 1
ATOM 941 C CA . GLU A 1 120 ? 11.219 3.869 -15.800 1.00 88.38 120 GLU A CA 1
ATOM 942 C C . GLU A 1 120 ? 11.977 4.828 -14.886 1.00 88.38 120 GLU A C 1
ATOM 944 O O . GLU A 1 120 ? 11.496 5.908 -14.539 1.00 88.38 120 GLU A O 1
ATOM 949 N N . GLY A 1 121 ? 13.195 4.463 -14.503 1.00 82.94 121 GLY A N 1
ATOM 950 C CA . GLY A 1 121 ? 14.060 5.396 -13.803 1.00 82.94 121 GLY A CA 1
ATOM 951 C C . GLY A 1 121 ? 15.259 4.730 -13.160 1.00 82.94 121 GLY A C 1
ATOM 952 O O . GLY A 1 121 ? 15.514 3.538 -13.353 1.00 82.94 121 GLY A O 1
ATOM 953 N N . PRO A 1 122 ? 16.028 5.492 -12.370 1.00 73.69 122 PRO A N 1
ATOM 954 C CA . PRO A 1 122 ? 17.174 4.924 -11.698 1.00 73.69 122 PRO A CA 1
ATOM 955 C C . PRO A 1 122 ? 16.768 3.816 -10.710 1.00 73.69 122 PRO A C 1
ATOM 957 O O . PRO A 1 122 ? 17.507 2.846 -10.522 1.00 73.69 122 PRO A O 1
ATOM 960 N N . GLY A 1 123 ? 15.554 3.898 -10.171 1.00 71.56 123 GLY A N 1
ATOM 961 C CA . GLY A 1 123 ? 15.127 3.087 -9.046 1.00 71.56 123 GLY A CA 1
ATOM 962 C C . GLY A 1 123 ? 15.504 3.750 -7.722 1.00 71.56 123 GLY A C 1
ATOM 963 O O . GLY A 1 123 ? 16.282 4.699 -7.689 1.00 71.56 123 GLY A O 1
ATOM 964 N N . TRP A 1 124 ? 14.919 3.259 -6.636 1.00 72.56 124 TRP A N 1
ATOM 965 C CA . TRP A 1 124 ? 15.008 3.836 -5.291 1.00 72.56 124 TRP A CA 1
ATOM 966 C C . TRP A 1 124 ? 16.068 3.168 -4.405 1.00 72.56 124 TRP A C 1
ATOM 968 O O . TRP A 1 124 ? 16.385 3.673 -3.336 1.00 72.56 124 TRP A O 1
ATOM 978 N N . ASN A 1 125 ? 16.631 2.041 -4.848 1.00 68.81 125 ASN A N 1
ATOM 979 C CA . ASN A 1 125 ? 17.636 1.277 -4.108 1.00 68.81 125 ASN A CA 1
ATOM 980 C C . ASN A 1 125 ? 19.020 1.373 -4.780 1.00 68.81 125 ASN A C 1
ATOM 982 O O . ASN A 1 125 ? 19.544 0.364 -5.256 1.00 68.81 125 ASN A O 1
ATOM 986 N N . ARG A 1 126 ? 19.572 2.588 -4.908 1.00 66.19 126 ARG A N 1
ATOM 987 C CA . ARG A 1 126 ? 20.916 2.818 -5.474 1.00 66.19 126 ARG A CA 1
ATOM 988 C C . ARG A 1 126 ? 21.913 3.317 -4.437 1.00 66.19 126 ARG A C 1
ATOM 990 O O . ARG A 1 126 ? 21.542 3.907 -3.427 1.00 66.19 126 ARG A O 1
ATOM 997 N N . SER A 1 127 ? 23.189 3.070 -4.730 1.00 57.97 127 SER A N 1
ATOM 998 C CA . SER A 1 127 ? 24.307 3.632 -3.979 1.00 57.97 127 SER A CA 1
ATOM 999 C C . SER A 1 127 ? 24.335 5.158 -4.148 1.00 57.97 127 SER A C 1
ATOM 1001 O O . SER A 1 127 ? 24.079 5.634 -5.256 1.00 57.97 127 SER A O 1
ATOM 1003 N N . PRO A 1 128 ? 24.709 5.936 -3.114 1.00 57.47 128 PRO A N 1
ATOM 1004 C CA . PRO A 1 128 ? 24.896 7.386 -3.223 1.00 57.47 128 PRO A CA 1
ATOM 1005 C C . PRO A 1 128 ? 25.843 7.827 -4.351 1.00 57.47 128 PRO A C 1
ATOM 1007 O O . PRO A 1 128 ? 25.772 8.967 -4.786 1.00 57.47 128 PRO A O 1
ATOM 1010 N N . ALA A 1 129 ? 26.716 6.936 -4.834 1.00 58.22 129 ALA A N 1
ATOM 1011 C CA . ALA A 1 129 ? 27.648 7.207 -5.929 1.00 58.22 129 ALA A CA 1
ATOM 1012 C C . ALA A 1 129 ? 26.993 7.301 -7.326 1.00 58.22 129 ALA A C 1
ATOM 1014 O O . ALA A 1 129 ? 27.672 7.672 -8.279 1.00 58.22 129 ALA A O 1
ATOM 1015 N N . ASP A 1 130 ? 25.706 6.957 -7.456 1.00 57.34 130 ASP A N 1
ATOM 1016 C CA . ASP A 1 130 ? 24.967 6.953 -8.728 1.00 57.34 130 ASP A CA 1
ATOM 1017 C C . ASP A 1 130 ? 24.015 8.165 -8.897 1.00 57.34 130 ASP A C 1
ATOM 1019 O O . ASP A 1 130 ? 23.151 8.130 -9.783 1.00 57.34 130 ASP A O 1
ATOM 1023 N N . HIS A 1 131 ? 24.132 9.192 -8.038 1.00 51.72 131 HIS A N 1
ATOM 1024 C CA . HIS A 1 131 ? 23.307 10.412 -8.024 1.00 51.72 131 HIS A CA 1
ATOM 1025 C C . HIS A 1 131 ? 24.025 11.645 -8.576 1.00 51.72 131 HIS A C 1
ATOM 1027 O O . HIS A 1 131 ? 25.220 11.833 -8.259 1.00 51.72 131 HIS A O 1
#

Radius of gyration: 28.33 Å; chains: 1; bounding box: 106×36×40 Å

Foldseek 3Di:
DDDDDDDDDDDDDPPPPDDDPPDDPDDDVPDFDWWWKKKKAWCDAQDDDPFDDHGWIWMQTRNDTDCVPTPTNDDDPQVVVQCVVVLVVQRVDDAQDWDWTAGPPVRSIIMIMGIHGIDTDPTDPDDPVVD